Protein AF-A0AAU9N129-F1 (afdb_monomer_lite)

Radius of gyration: 39.65 Å; chains: 1; bounding box: 70×27×116 Å

Organism: NCBI:txid75947

Sequence (166 aa):
MGGSDQSRHQVNSKWKDLQKKCNAFNGIYNRKMSSAASGRSEVDVLQSSLSEYRRTINQKEKTKSKKAASTSSTENEMFDLVKQIVGIKTTTETEAEQRQRYREQKLCILEANEERKAQLLDREYREPRYGVFFRRDAHLTGGILHTVLERKRQIATKHGWELEDP

Foldseek 3Di:
DDDPPPPPVNVVVVVVVVVVLVVQLVVLLVVLVVVDDPPDDSLVSLVVSLVVSVVVVVVVVVVDPDDDPPPVPVNVVVVVVSVVVSVVVVVVVVVVVVVVVVVVVVVVVVVVVVVVVVVVVVVVVPPPLVVLLPDDCVVDDDPVVVVSVVSNVVVCVVVVNPPPDD

pLDDT: mean 74.37, std 13.67, range [38.22, 92.81]

Secondary structure (DSSP, 8-state):
-------HHHHHHHHHHHHHHHHHHHHHHHHHHHHSPTT--HHHHHHHHHHHHHHHHHHHHHTS----TTSHHHHHHHHHHHHHHHHHHHHHHHHHHHHHHHHHHHHHHHHHHHHHHHHHHHHHHTSHHHHHHTS--TT--THHHHHHHHHHHHHHHHTT------

Structure (mmCIF, N/CA/C/O backbone):
data_AF-A0AAU9N129-F1
#
_entry.id   AF-A0AAU9N129-F1
#
loop_
_atom_site.group_PDB
_atom_site.id
_atom_site.type_symbol
_atom_site.label_atom_id
_atom_site.label_alt_id
_atom_site.label_comp_id
_atom_site.label_asym_id
_atom_site.label_entity_id
_atom_site.label_seq_id
_atom_site.pdbx_PDB_ins_code
_atom_site.Cartn_x
_atom_site.Cartn_y
_atom_site.Cartn_z
_atom_site.occupancy
_atom_site.B_iso_or_equiv
_atom_site.auth_seq_id
_atom_site.auth_comp_id
_atom_site.auth_asym_id
_atom_site.auth_atom_id
_atom_site.pdbx_PDB_model_num
ATOM 1 N N . MET A 1 1 ? 4.762 5.879 54.962 1.00 38.22 1 MET A N 1
ATOM 2 C CA . MET A 1 1 ? 3.297 5.761 54.774 1.00 38.22 1 MET A CA 1
ATOM 3 C C . MET A 1 1 ? 3.022 5.859 53.280 1.00 38.22 1 MET A C 1
ATOM 5 O O . MET A 1 1 ? 3.503 6.810 52.694 1.00 38.22 1 MET A O 1
ATOM 9 N N . GLY A 1 2 ? 2.356 4.964 52.561 1.00 43.75 2 GLY A N 1
ATOM 10 C CA . GLY A 1 2 ? 1.811 3.637 52.814 1.00 43.75 2 GLY A CA 1
ATOM 11 C C . GLY A 1 2 ? 1.596 3.034 51.419 1.00 43.75 2 GLY A C 1
ATOM 12 O O . GLY A 1 2 ? 0.915 3.642 50.596 1.00 43.75 2 GLY A O 1
ATOM 13 N N . GLY A 1 3 ? 2.265 1.921 51.113 1.00 46.00 3 GLY A N 1
ATOM 14 C CA . GLY A 1 3 ? 2.132 1.248 49.821 1.00 46.00 3 GLY A CA 1
ATOM 15 C C . GLY A 1 3 ? 0.749 0.623 49.725 1.00 46.00 3 GLY A C 1
ATOM 16 O O . GLY A 1 3 ? 0.346 -0.131 50.607 1.00 46.00 3 GLY A O 1
ATOM 17 N N . SER A 1 4 ? -0.009 0.979 48.693 1.00 58.31 4 SER A N 1
ATOM 18 C CA . SER A 1 4 ? -1.314 0.387 48.439 1.00 58.31 4 SER A CA 1
ATOM 19 C C . SER A 1 4 ? -1.133 -1.058 47.971 1.00 58.31 4 SER A C 1
ATOM 21 O O . SER A 1 4 ? -1.032 -1.308 46.768 1.00 58.31 4 SER A O 1
ATOM 23 N N . ASP A 1 5 ? -1.109 -2.002 48.910 1.00 58.66 5 ASP A N 1
ATOM 24 C CA . ASP A 1 5 ? -1.294 -3.424 48.627 1.00 58.66 5 ASP A CA 1
ATOM 25 C C . ASP A 1 5 ? -2.720 -3.620 48.095 1.00 58.66 5 ASP A C 1
ATOM 27 O O . ASP A 1 5 ? -3.680 -3.839 48.839 1.00 58.66 5 ASP A O 1
ATOM 31 N N . GLN A 1 6 ? -2.890 -3.482 46.776 1.00 63.91 6 GLN A N 1
ATOM 32 C CA . GLN A 1 6 ? -4.120 -3.908 46.120 1.00 63.91 6 GLN A CA 1
ATOM 33 C C . GLN A 1 6 ? -4.263 -5.408 46.354 1.00 63.91 6 GLN A C 1
ATOM 35 O O . GLN A 1 6 ? -3.505 -6.216 45.819 1.00 63.91 6 GLN A O 1
ATOM 40 N N . SER A 1 7 ? -5.261 -5.783 47.153 1.00 76.31 7 SER A N 1
ATOM 41 C CA . SER A 1 7 ? -5.598 -7.184 47.382 1.00 76.31 7 SER A CA 1
ATOM 42 C C . SER A 1 7 ? -5.759 -7.902 46.038 1.00 76.31 7 SER A C 1
ATOM 44 O O . SER A 1 7 ? -6.401 -7.384 45.121 1.00 76.31 7 SER A O 1
ATOM 46 N N . ARG A 1 8 ? -5.229 -9.124 45.921 1.00 73.44 8 ARG A N 1
ATOM 47 C CA . ARG A 1 8 ? -5.335 -9.993 44.731 1.00 73.44 8 ARG A CA 1
ATOM 48 C C . ARG A 1 8 ? -6.767 -10.073 44.172 1.00 73.44 8 ARG A C 1
ATOM 50 O O . ARG A 1 8 ? -6.966 -10.198 42.964 1.00 73.44 8 ARG A O 1
ATOM 57 N N . HIS A 1 9 ? -7.773 -9.939 45.037 1.00 71.12 9 HIS A N 1
ATOM 58 C CA . HIS A 1 9 ? -9.185 -9.879 44.660 1.00 71.12 9 HIS A CA 1
ATOM 59 C C . HIS A 1 9 ? -9.568 -8.615 43.871 1.00 71.12 9 HIS A C 1
ATOM 61 O O . HIS A 1 9 ? -10.371 -8.704 42.943 1.00 71.12 9 HIS A O 1
ATOM 67 N N . GLN A 1 10 ? -8.985 -7.455 44.184 1.00 74.62 10 GLN A N 1
ATOM 68 C CA . GLN A 1 10 ? -9.221 -6.202 43.458 1.00 74.62 10 GLN A CA 1
ATOM 69 C C . GLN A 1 10 ? -8.635 -6.255 42.047 1.00 74.62 10 GLN A C 1
ATOM 71 O O . GLN A 1 10 ? -9.318 -5.885 41.093 1.00 74.62 10 GLN A O 1
ATOM 76 N N . VAL A 1 11 ? -7.412 -6.773 41.902 1.00 75.56 11 VAL A N 1
ATOM 77 C CA . VAL A 1 11 ? -6.762 -6.941 40.591 1.00 75.56 11 VAL A CA 1
ATOM 78 C C . VAL A 1 11 ? -7.561 -7.910 39.715 1.00 75.56 11 VAL A C 1
ATOM 80 O O . VAL A 1 11 ? -7.873 -7.598 38.569 1.00 75.56 11 VAL A O 1
ATOM 83 N N . ASN A 1 12 ? -7.988 -9.046 40.273 1.00 78.00 12 ASN A N 1
ATOM 84 C CA . ASN A 1 12 ? -8.796 -10.029 39.545 1.00 78.00 12 ASN A CA 1
ATOM 85 C C . ASN A 1 12 ? -10.177 -9.473 39.145 1.00 78.00 12 ASN A C 1
ATOM 87 O O . ASN A 1 12 ? -10.666 -9.728 38.047 1.00 78.00 12 ASN A O 1
ATOM 91 N N . SER A 1 13 ? -10.806 -8.673 40.012 1.00 74.00 13 SER A N 1
ATOM 92 C CA . SER A 1 13 ? -12.076 -8.008 39.693 1.00 74.00 13 SER A CA 1
ATOM 93 C C . SER A 1 13 ? -11.926 -7.017 38.534 1.00 74.00 13 SER A C 1
ATOM 95 O O . SER A 1 13 ? -12.712 -7.059 37.588 1.00 74.00 13 SER A O 1
ATOM 97 N N . LYS A 1 14 ? -10.869 -6.191 38.551 1.00 78.25 14 LYS A N 1
ATOM 98 C CA . LYS A 1 14 ? -10.543 -5.265 37.454 1.00 78.25 14 LYS A CA 1
ATOM 99 C C . LYS A 1 14 ? -10.265 -5.999 36.145 1.00 78.25 14 LYS A C 1
ATOM 101 O O . LYS A 1 14 ? -10.782 -5.598 35.109 1.00 78.25 14 LYS A O 1
ATOM 106 N N . TRP A 1 15 ? -9.509 -7.096 36.192 1.00 80.50 15 TRP A N 1
ATOM 107 C CA . TRP A 1 15 ? -9.240 -7.920 35.013 1.00 80.50 15 TRP A CA 1
ATOM 108 C C . TRP A 1 15 ? -10.527 -8.482 34.400 1.00 80.50 15 TRP A C 1
ATOM 110 O O . TRP A 1 15 ? -10.755 -8.365 33.198 1.00 80.50 15 TRP A O 1
ATOM 120 N N . LYS A 1 16 ? -11.418 -9.034 35.232 1.00 82.69 16 LYS A N 1
ATOM 121 C CA . LYS A 1 16 ? -12.720 -9.540 34.776 1.00 82.69 16 LYS A CA 1
ATOM 122 C C . LYS A 1 16 ? -13.597 -8.441 34.181 1.00 82.69 16 LYS A C 1
ATOM 124 O O . LYS A 1 16 ? -14.332 -8.711 33.232 1.00 82.69 16 LYS A O 1
ATOM 129 N N . ASP A 1 17 ? -13.551 -7.233 34.735 1.00 79.44 17 ASP A N 1
ATOM 130 C CA . ASP A 1 17 ? -14.281 -6.085 34.196 1.00 79.44 17 ASP A CA 1
ATOM 131 C C . ASP A 1 17 ? -13.725 -5.655 32.830 1.00 79.44 17 ASP A C 1
ATOM 133 O O . ASP A 1 17 ? -14.480 -5.543 31.864 1.00 79.44 17 ASP A O 1
ATOM 137 N N . LEU A 1 18 ? -12.400 -5.544 32.708 1.00 80.94 18 LEU A N 1
ATOM 138 C CA . LEU A 1 18 ? -11.720 -5.246 31.446 1.00 80.94 18 LEU A CA 1
ATOM 139 C C . LEU A 1 18 ? -12.049 -6.288 30.370 1.00 80.94 18 LEU A C 1
ATOM 141 O O . LEU A 1 18 ? -12.419 -5.944 29.251 1.00 80.94 18 LEU A O 1
ATOM 145 N N . GLN A 1 19 ? -11.997 -7.572 30.720 1.00 83.00 19 GLN A N 1
ATOM 146 C CA . GLN A 1 19 ? -12.300 -8.656 29.792 1.00 83.00 19 GLN A CA 1
ATOM 147 C C . GLN A 1 19 ? -13.758 -8.602 29.306 1.00 83.00 19 GLN A C 1
ATOM 149 O O . GLN A 1 19 ? -14.028 -8.827 28.125 1.00 83.00 19 GLN A O 1
ATOM 154 N N . LYS A 1 20 ? -14.708 -8.233 30.176 1.00 84.31 20 LYS A N 1
ATOM 155 C CA . LYS A 1 20 ? -16.104 -7.986 29.772 1.00 84.31 20 LYS A CA 1
ATOM 156 C C . LYS A 1 20 ? -16.222 -6.803 28.812 1.00 84.31 20 LYS A C 1
ATOM 158 O O . LYS A 1 20 ? -16.962 -6.904 27.834 1.00 84.31 20 LYS A O 1
ATOM 163 N N . LYS A 1 21 ? -15.499 -5.712 29.077 1.00 82.69 21 LYS A N 1
ATOM 164 C CA . LYS A 1 21 ? -15.439 -4.518 28.221 1.00 82.69 21 LYS A CA 1
ATOM 165 C C . LYS A 1 21 ? -14.894 -4.854 26.824 1.00 82.69 21 LYS A C 1
ATOM 167 O O . LYS A 1 21 ? -15.556 -4.564 25.827 1.00 82.69 21 LYS A O 1
ATOM 172 N N . CYS A 1 22 ? -13.777 -5.580 26.747 1.00 83.50 22 CYS A N 1
ATOM 173 C CA . CYS A 1 22 ? -13.209 -6.066 25.484 1.00 83.50 22 CYS A CA 1
ATOM 174 C C . CYS A 1 22 ? -14.176 -6.983 24.723 1.00 83.50 22 CYS A C 1
ATOM 176 O O . CYS A 1 22 ? -14.393 -6.789 23.530 1.00 83.50 22 CYS A O 1
ATOM 178 N N . ASN A 1 23 ? -14.809 -7.943 25.404 1.00 87.81 23 ASN A N 1
ATOM 179 C CA . ASN A 1 23 ? -15.765 -8.854 24.767 1.00 87.81 23 ASN A CA 1
ATOM 180 C C . ASN A 1 23 ? -16.990 -8.114 24.208 1.00 87.81 23 ASN A C 1
ATOM 182 O O . ASN A 1 23 ? -17.471 -8.447 23.125 1.00 87.81 23 ASN A O 1
ATOM 186 N N . ALA A 1 24 ? -17.482 -7.095 24.918 1.00 86.44 24 ALA A N 1
ATOM 187 C CA . ALA A 1 24 ? -18.591 -6.269 24.454 1.00 86.44 24 ALA A CA 1
ATOM 188 C C . ALA A 1 24 ? -18.218 -5.463 23.200 1.00 86.44 24 ALA A C 1
ATOM 190 O O . ALA A 1 24 ? -18.983 -5.457 22.236 1.00 86.44 24 ALA A O 1
ATOM 191 N N . PHE A 1 25 ? -17.036 -4.840 23.180 1.00 88.62 25 PHE A N 1
ATOM 192 C CA . PHE A 1 25 ? -16.537 -4.148 21.992 1.00 88.62 25 PHE A CA 1
ATOM 193 C C . PHE A 1 25 ? -16.341 -5.106 20.811 1.00 88.62 25 PHE A C 1
ATOM 195 O O . PHE A 1 25 ? -16.840 -4.834 19.721 1.00 88.62 25 PHE A O 1
ATOM 202 N N . ASN A 1 26 ? -15.697 -6.257 21.030 1.00 89.25 26 ASN A N 1
ATOM 203 C CA . ASN A 1 26 ? -15.468 -7.262 19.987 1.00 89.25 26 ASN A CA 1
ATOM 204 C C . ASN A 1 26 ? -16.783 -7.770 19.384 1.00 89.25 26 ASN A C 1
ATOM 206 O O . ASN A 1 26 ? -16.874 -7.963 18.175 1.00 89.25 26 ASN A O 1
ATOM 210 N N . GLY A 1 27 ? -17.827 -7.937 20.201 1.00 89.50 27 GLY A N 1
ATOM 211 C CA . GLY A 1 27 ? -19.157 -8.304 19.714 1.00 89.50 27 GLY A CA 1
ATOM 212 C C . GLY A 1 27 ? -19.775 -7.255 18.780 1.00 89.50 27 GLY A C 1
ATOM 213 O O . GLY A 1 27 ? -20.404 -7.616 17.785 1.00 89.50 27 GLY A O 1
ATOM 214 N N . ILE A 1 28 ? -19.582 -5.964 19.071 1.00 90.00 28 ILE A N 1
ATOM 215 C CA . ILE A 1 28 ? -20.037 -4.858 18.210 1.00 90.00 2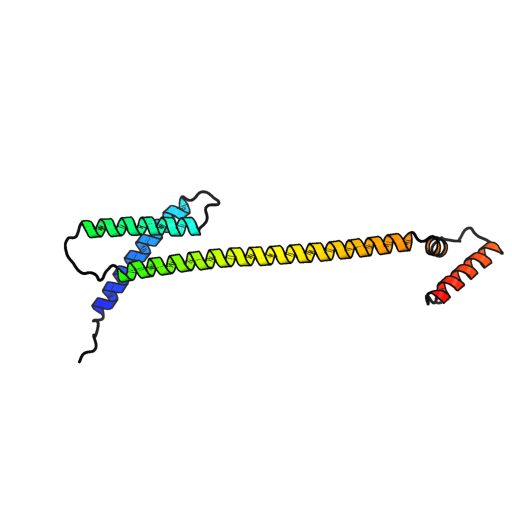8 ILE A CA 1
ATOM 216 C C . ILE A 1 28 ? -19.207 -4.818 16.925 1.00 90.00 28 ILE A C 1
ATOM 218 O O . ILE A 1 28 ? -19.772 -4.754 15.833 1.00 90.00 28 ILE A O 1
ATOM 222 N N . TYR A 1 29 ? -17.882 -4.904 17.058 1.00 89.06 29 TYR A N 1
ATOM 223 C CA . TYR A 1 29 ? -16.950 -4.888 15.936 1.00 89.06 29 TYR A CA 1
ATOM 224 C C . TYR A 1 29 ? -17.238 -6.008 14.939 1.00 89.06 29 TYR A C 1
ATO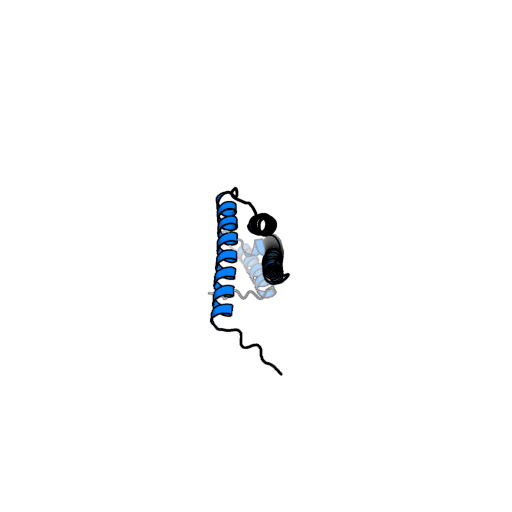M 226 O O . TYR A 1 29 ? -17.489 -5.737 13.767 1.00 89.06 29 TYR A O 1
ATOM 234 N N . ASN A 1 30 ? -17.314 -7.253 15.413 1.00 89.44 30 ASN A N 1
ATOM 235 C CA . ASN A 1 30 ? -17.573 -8.407 14.556 1.00 89.44 30 ASN A CA 1
ATOM 236 C C . ASN A 1 30 ? -18.932 -8.299 13.859 1.00 89.44 30 ASN A C 1
ATOM 238 O O . ASN A 1 30 ? -19.027 -8.565 12.667 1.00 89.44 30 ASN A O 1
ATOM 242 N N . ARG A 1 31 ? -19.976 -7.832 14.559 1.00 88.88 31 ARG A N 1
ATOM 243 C CA . ARG A 1 31 ? -21.296 -7.612 13.950 1.00 88.88 31 ARG A CA 1
ATOM 244 C C . ARG A 1 31 ? -21.227 -6.608 12.801 1.00 88.88 31 ARG A C 1
ATOM 246 O O . ARG A 1 31 ? -21.801 -6.858 11.741 1.00 88.88 31 ARG A O 1
ATOM 253 N N . LYS A 1 32 ? -20.535 -5.482 13.006 1.00 87.12 32 LYS A N 1
ATOM 254 C CA . LYS A 1 32 ? -20.369 -4.455 11.971 1.00 87.12 32 LYS A CA 1
ATOM 255 C C . LYS A 1 32 ? -19.512 -4.932 10.819 1.00 87.12 32 LYS A C 1
ATOM 257 O O . LYS A 1 32 ? -19.858 -4.631 9.685 1.00 87.12 32 LYS A O 1
ATOM 262 N N . MET A 1 33 ? -18.458 -5.688 11.099 1.00 85.69 33 MET A N 1
ATOM 263 C CA . MET A 1 33 ? -17.606 -6.270 10.071 1.00 85.69 33 MET A CA 1
ATOM 264 C C . MET A 1 33 ? -18.386 -7.272 9.211 1.00 85.69 33 MET A C 1
ATOM 266 O O . MET A 1 33 ? -18.333 -7.198 7.991 1.00 85.69 33 MET A O 1
ATOM 270 N N . SER A 1 34 ? -19.198 -8.141 9.822 1.00 85.06 34 SER A N 1
ATOM 271 C CA . SER A 1 34 ? -20.049 -9.094 9.093 1.00 85.06 34 SER A CA 1
ATOM 272 C C . SER A 1 34 ? -21.186 -8.434 8.307 1.00 85.06 34 SER A C 1
ATOM 274 O O . SER A 1 34 ? -21.674 -9.012 7.345 1.00 85.06 34 SER A O 1
ATOM 276 N N . SER A 1 35 ? -21.627 -7.244 8.724 1.00 80.81 35 SER A N 1
ATOM 277 C CA . SER A 1 35 ? -22.683 -6.471 8.052 1.00 80.81 35 SER A CA 1
ATOM 278 C C . SER A 1 35 ? -22.129 -5.413 7.090 1.00 80.81 35 SER A C 1
ATOM 280 O O . SER A 1 35 ? -22.898 -4.708 6.436 1.00 80.81 35 SER A O 1
ATOM 282 N N . ALA A 1 36 ? -20.808 -5.240 7.033 1.00 77.25 36 ALA A N 1
ATOM 283 C CA . ALA A 1 36 ? -20.173 -4.307 6.123 1.00 77.25 36 ALA A CA 1
ATOM 284 C C . ALA A 1 36 ? -20.265 -4.862 4.699 1.00 77.25 36 ALA A C 1
ATOM 286 O O . ALA A 1 36 ? -19.903 -6.007 4.437 1.00 77.25 36 ALA A O 1
ATOM 287 N N . ALA A 1 37 ? -20.751 -4.036 3.773 1.00 70.94 37 ALA A N 1
ATOM 288 C CA . ALA A 1 37 ? -20.655 -4.343 2.355 1.00 70.94 37 ALA A CA 1
ATOM 289 C C . ALA A 1 37 ? -19.179 -4.498 1.957 1.00 70.94 37 ALA A C 1
ATOM 291 O O . ALA A 1 37 ? -18.307 -3.812 2.503 1.00 70.94 37 ALA A O 1
ATOM 292 N N . SER A 1 38 ? -18.917 -5.384 0.995 1.00 61.41 38 SER A N 1
ATOM 293 C CA . SER A 1 38 ? -17.585 -5.557 0.414 1.00 61.41 38 SER A CA 1
ATOM 294 C C . SER A 1 38 ? -17.012 -4.197 -0.005 1.00 61.41 38 SER A C 1
ATOM 296 O O . SER A 1 38 ? -17.671 -3.447 -0.722 1.00 61.41 38 SER A O 1
ATOM 298 N N . GLY A 1 39 ? -15.814 -3.864 0.483 1.00 66.56 39 GLY A N 1
ATOM 299 C CA . GLY A 1 39 ? -15.120 -2.609 0.168 1.00 66.56 39 GLY A CA 1
ATOM 300 C C . GLY A 1 39 ? -15.239 -1.492 1.209 1.00 66.56 39 GLY A C 1
ATOM 301 O O . GLY A 1 39 ? -14.655 -0.429 1.015 1.00 66.56 39 GLY A O 1
ATOM 302 N N . ARG A 1 40 ? -15.949 -1.693 2.328 1.00 73.94 40 ARG A N 1
ATOM 303 C CA . ARG A 1 40 ? -15.937 -0.708 3.421 1.00 73.94 40 ARG A CA 1
ATOM 304 C C . ARG A 1 40 ? -14.593 -0.742 4.156 1.00 73.94 40 ARG A C 1
ATOM 306 O O . ARG A 1 40 ? -14.129 -1.820 4.522 1.00 73.94 40 ARG A O 1
ATOM 313 N N . SER A 1 41 ? -13.996 0.428 4.395 1.00 79.62 41 SER A N 1
ATOM 314 C CA . SER A 1 41 ? -12.712 0.523 5.095 1.00 79.62 41 SER A CA 1
ATOM 315 C C . SER A 1 41 ? -12.819 -0.044 6.512 1.00 79.62 41 SER A C 1
ATOM 317 O O . SER A 1 41 ? -13.717 0.315 7.280 1.00 79.62 41 SER A O 1
ATOM 319 N N . GLU A 1 42 ? -11.887 -0.923 6.880 1.00 82.38 42 GLU A N 1
ATOM 320 C CA . GLU A 1 42 ? -11.800 -1.498 8.227 1.00 82.38 42 GLU A CA 1
ATOM 321 C C . GLU A 1 42 ? -11.660 -0.395 9.294 1.00 82.38 42 GLU A C 1
ATOM 323 O O . GLU A 1 42 ? -12.190 -0.512 10.401 1.00 82.38 42 GLU A O 1
ATOM 328 N N . VAL A 1 43 ? -11.010 0.718 8.935 1.00 81.44 43 VAL A N 1
ATOM 329 C CA . VAL A 1 43 ? -10.870 1.920 9.769 1.00 81.44 43 VAL A CA 1
ATOM 330 C C . VAL A 1 43 ? -12.236 2.518 10.121 1.00 81.44 43 VAL A C 1
ATOM 332 O O . VAL A 1 43 ? -12.497 2.818 11.290 1.00 81.44 43 VAL A O 1
ATOM 335 N N . ASP A 1 44 ? -13.139 2.621 9.146 1.00 84.25 44 ASP A N 1
ATOM 336 C CA . ASP A 1 44 ? -14.491 3.147 9.361 1.00 84.25 44 ASP A CA 1
ATOM 337 C C . ASP A 1 44 ? -15.314 2.213 10.254 1.00 84.25 44 ASP A C 1
ATOM 339 O O . ASP A 1 44 ? -16.076 2.655 11.122 1.00 84.25 44 ASP A O 1
ATOM 343 N N . VAL A 1 45 ? -15.146 0.900 10.068 1.00 86.56 45 VAL A N 1
ATOM 344 C CA . VAL A 1 45 ? -15.803 -0.124 10.889 1.00 86.56 45 VAL A CA 1
ATOM 345 C C . VAL A 1 45 ? -15.326 -0.030 12.340 1.00 86.56 45 VAL A C 1
ATOM 347 O O . VAL A 1 45 ? -16.160 -0.033 13.253 1.00 86.56 45 VAL A O 1
ATOM 350 N N . LEU A 1 46 ? -14.020 0.130 12.570 1.00 86.00 46 LEU A N 1
ATOM 351 C CA . LEU A 1 46 ? -13.421 0.339 13.894 1.00 86.00 46 LEU A CA 1
ATOM 352 C C . LEU A 1 46 ? -13.976 1.596 14.583 1.00 86.00 46 LEU A C 1
ATOM 354 O O . LEU A 1 46 ? -14.483 1.505 15.705 1.00 86.00 46 LEU A O 1
ATOM 358 N N . GLN A 1 47 ? -13.967 2.750 13.910 1.00 85.50 47 GLN A N 1
ATOM 359 C CA . GLN A 1 47 ? -14.486 4.006 14.474 1.00 85.50 47 GLN A CA 1
ATOM 360 C C . GLN A 1 47 ? -15.990 3.941 14.781 1.00 85.50 47 GLN A C 1
ATOM 362 O O . GLN A 1 47 ? -16.456 4.398 15.835 1.00 85.50 47 GLN A O 1
ATOM 367 N N . SER A 1 48 ? -16.764 3.334 13.879 1.00 86.56 48 SER A N 1
ATOM 368 C CA . SER A 1 48 ? -18.204 3.153 14.053 1.00 86.56 48 SER A CA 1
ATOM 369 C C . SER A 1 48 ? -18.516 2.216 15.223 1.00 86.56 48 SER A C 1
ATOM 371 O O . SER A 1 48 ? -19.454 2.463 15.988 1.00 86.56 48 SER A O 1
ATOM 373 N N . SER A 1 49 ? -17.738 1.146 15.392 1.00 88.25 49 SER A N 1
ATOM 374 C CA . SER A 1 49 ? -17.881 0.195 16.504 1.00 88.25 49 SER A CA 1
ATOM 375 C C . SER A 1 49 ? -17.594 0.860 17.844 1.00 88.25 49 SER A C 1
ATOM 377 O O . SER A 1 49 ? -18.336 0.673 18.807 1.00 88.25 49 SER A O 1
ATOM 379 N N . LEU A 1 50 ? -16.575 1.717 17.890 1.00 85.81 50 LEU A N 1
ATOM 380 C CA . LEU A 1 50 ? -16.189 2.435 19.099 1.00 85.81 50 LEU A CA 1
ATOM 381 C C . LEU A 1 50 ? -17.223 3.486 19.515 1.00 85.81 50 LEU A C 1
ATOM 383 O O . LEU A 1 50 ? -17.578 3.592 20.691 1.00 85.81 50 LEU A O 1
ATOM 387 N N . SER A 1 51 ? -17.780 4.204 18.539 1.00 86.38 51 SER A N 1
ATOM 388 C CA . SER A 1 51 ? -18.872 5.157 18.765 1.00 86.38 51 SER A CA 1
ATOM 389 C C . SER A 1 51 ? -20.115 4.482 19.355 1.00 86.38 51 SER A C 1
ATOM 391 O O . SER A 1 51 ? -20.776 5.036 20.235 1.00 86.38 51 SER A O 1
ATOM 393 N N . GLU A 1 52 ? -20.428 3.272 18.891 1.00 87.06 52 GLU A N 1
ATOM 394 C CA . GLU A 1 52 ? -21.550 2.479 19.396 1.00 87.06 52 GLU A CA 1
ATOM 395 C C . GLU A 1 52 ? -21.269 1.911 20.788 1.00 87.06 52 GLU A C 1
ATOM 397 O O . GLU A 1 52 ? -22.099 2.058 21.685 1.00 87.06 52 GLU A O 1
ATOM 402 N N . TYR A 1 53 ? -20.070 1.371 21.011 1.00 86.94 53 TYR A N 1
ATOM 403 C CA . TYR A 1 53 ? -19.630 0.899 22.321 1.00 86.94 53 TYR A CA 1
ATOM 404 C C . TYR A 1 53 ? -19.782 1.990 23.392 1.00 86.94 53 TYR A C 1
ATOM 406 O O . TYR A 1 53 ? -20.437 1.765 24.413 1.00 86.94 53 TYR A O 1
ATOM 414 N N . ARG A 1 54 ? -19.332 3.218 23.106 1.00 82.31 54 ARG A N 1
ATOM 415 C CA . ARG A 1 54 ? -19.495 4.377 23.999 1.00 82.31 54 ARG A CA 1
ATOM 416 C C . ARG A 1 54 ? -20.960 4.671 24.335 1.00 82.31 54 ARG A C 1
ATOM 418 O O . ARG A 1 54 ? -21.286 4.950 25.486 1.00 82.31 54 ARG A O 1
ATOM 425 N N . ARG A 1 55 ? -21.866 4.583 23.353 1.00 82.69 55 ARG A N 1
ATOM 426 C CA . ARG A 1 55 ? -23.310 4.769 23.591 1.00 82.69 55 ARG A CA 1
ATOM 427 C C . ARG A 1 55 ? -23.862 3.696 24.531 1.00 82.69 55 ARG A C 1
ATOM 429 O O . ARG A 1 55 ? -24.621 4.034 25.435 1.00 82.69 55 ARG A O 1
ATOM 436 N N . THR A 1 56 ? -23.451 2.438 24.363 1.00 79.50 56 THR A N 1
ATOM 437 C CA . THR A 1 56 ? -23.943 1.323 25.194 1.00 79.50 56 THR A CA 1
ATOM 438 C C . THR A 1 56 ? -23.461 1.380 26.646 1.00 79.50 56 THR A C 1
ATOM 440 O O . THR A 1 56 ? -24.218 1.020 27.548 1.00 79.50 56 THR A O 1
ATOM 443 N N . ILE A 1 57 ? -22.238 1.859 26.900 1.00 74.56 57 ILE A N 1
ATOM 444 C CA . ILE A 1 57 ? -21.720 2.016 28.269 1.00 74.56 57 ILE A CA 1
ATOM 445 C C . ILE A 1 57 ? -22.370 3.220 28.953 1.00 74.56 57 ILE A C 1
ATOM 447 O O . ILE A 1 57 ? -22.923 3.075 30.043 1.00 74.56 57 ILE A O 1
ATOM 451 N N . ASN A 1 58 ? -22.420 4.371 28.273 1.00 67.25 58 ASN A N 1
ATOM 452 C CA . ASN A 1 58 ? -23.031 5.593 28.807 1.00 67.25 58 ASN A CA 1
ATOM 453 C C . ASN A 1 58 ? -24.524 5.415 29.143 1.00 67.25 58 ASN A C 1
ATOM 455 O O . ASN A 1 58 ? -25.054 6.093 30.022 1.00 67.25 58 ASN A O 1
ATOM 459 N N . GLN A 1 59 ? -25.231 4.516 28.447 1.00 61.00 59 GLN A N 1
ATOM 460 C CA . GLN A 1 59 ? -26.615 4.159 28.772 1.00 61.00 59 GLN A CA 1
ATOM 461 C C . GLN A 1 59 ? -26.723 3.295 30.038 1.00 61.00 59 GLN A C 1
ATOM 463 O O . GLN A 1 59 ? -27.635 3.509 30.835 1.00 61.00 59 GLN A O 1
ATOM 468 N N . LYS A 1 60 ? -25.788 2.363 30.266 1.00 58.22 60 LYS A N 1
ATOM 469 C CA . LYS A 1 60 ? -25.768 1.508 31.468 1.00 58.22 60 LYS A CA 1
ATOM 470 C C . LYS A 1 60 ? -25.421 2.285 32.740 1.00 58.22 60 LYS A C 1
ATOM 472 O O . LYS A 1 60 ? -25.956 1.968 33.804 1.00 58.22 60 LYS A O 1
ATOM 477 N N . GLU A 1 61 ? -24.580 3.313 32.640 1.00 53.97 61 GLU A N 1
ATOM 478 C CA . GLU A 1 61 ? -24.232 4.176 33.779 1.00 53.97 61 GLU A CA 1
ATOM 479 C C . GLU A 1 61 ? -25.411 5.050 34.240 1.00 53.97 61 GLU A C 1
ATOM 481 O O . GLU A 1 61 ? -25.599 5.245 35.439 1.00 53.97 61 GLU A O 1
ATOM 486 N N . LYS A 1 62 ? -26.292 5.490 33.327 1.00 52.06 62 LYS A N 1
ATOM 487 C CA . LYS A 1 62 ? -27.475 6.303 33.681 1.00 52.06 62 LYS A CA 1
ATOM 488 C C . LYS A 1 62 ? -28.528 5.556 34.508 1.00 52.06 62 LYS A C 1
ATOM 490 O O . LYS A 1 62 ? -29.286 6.194 35.231 1.00 52.06 62 LYS A O 1
ATOM 495 N N . THR A 1 63 ? -28.561 4.223 34.453 1.00 51.72 63 THR A N 1
ATOM 496 C CA . THR A 1 63 ? -29.484 3.391 35.253 1.00 51.72 63 THR A CA 1
ATOM 497 C C . THR A 1 63 ? -28.951 2.990 36.635 1.00 51.72 63 THR A C 1
ATOM 499 O O . THR A 1 63 ? -29.691 2.401 37.419 1.00 51.72 63 THR A O 1
ATOM 502 N N . LYS A 1 64 ? -27.693 3.309 36.977 1.00 48.88 64 LYS A N 1
ATOM 503 C CA . LYS A 1 64 ? -27.117 3.073 38.313 1.00 48.88 64 LYS A CA 1
ATOM 504 C C . LYS A 1 64 ? -26.656 4.396 38.917 1.00 48.88 64 LYS A C 1
ATOM 506 O O . LYS A 1 64 ? -25.526 4.831 38.732 1.00 48.88 64 LYS A O 1
ATOM 511 N N . SER A 1 65 ? -27.551 5.045 39.649 1.00 45.59 65 SER A N 1
ATOM 512 C CA . SER A 1 65 ? -27.255 6.254 40.411 1.00 45.59 65 SER A CA 1
ATOM 513 C C . SER A 1 65 ? -26.099 6.045 41.413 1.00 45.59 65 SER A C 1
ATOM 515 O O . SER A 1 65 ? -26.066 5.074 42.164 1.00 45.59 65 SER A O 1
ATOM 517 N N . LYS A 1 66 ? -25.174 7.021 41.426 1.00 52.28 66 LYS A N 1
ATOM 518 C CA . LYS A 1 66 ? -24.121 7.308 42.427 1.00 52.28 66 LYS A CA 1
ATOM 519 C C . LYS A 1 66 ? -23.082 6.201 42.715 1.00 52.28 66 LYS A C 1
ATOM 521 O O . LYS A 1 66 ? -23.156 5.558 43.759 1.00 52.28 66 LYS A O 1
ATOM 526 N N . LYS A 1 67 ? -21.996 6.111 41.922 1.00 38.56 67 LYS A N 1
ATOM 527 C CA . LYS A 1 67 ? -20.642 5.838 42.472 1.00 38.56 67 LYS A CA 1
ATOM 528 C C . LYS A 1 67 ? -19.478 6.124 41.502 1.00 38.56 67 LYS A C 1
ATOM 530 O O . LYS A 1 67 ? -19.408 5.528 40.442 1.00 38.56 67 LYS A O 1
ATOM 535 N N . ALA A 1 68 ? -18.568 6.978 41.986 1.00 38.72 68 ALA A N 1
ATOM 536 C CA . ALA A 1 68 ? -17.132 7.156 41.711 1.00 38.72 68 ALA A CA 1
ATOM 537 C C . ALA A 1 68 ? -16.606 7.271 40.261 1.00 38.72 68 ALA A C 1
ATOM 539 O O . ALA A 1 68 ? -16.690 6.353 39.457 1.00 38.72 68 ALA A O 1
ATOM 540 N N . ALA A 1 69 ? -15.884 8.373 40.032 1.00 45.88 69 ALA A N 1
ATOM 541 C CA . ALA A 1 69 ? -15.122 8.780 38.848 1.00 45.88 69 ALA A CA 1
ATOM 542 C C . ALA A 1 69 ? -13.940 7.858 38.438 1.00 45.88 69 ALA A C 1
ATOM 544 O O . ALA A 1 69 ? -12.950 8.334 37.894 1.00 45.88 69 ALA A O 1
ATOM 545 N N . SER A 1 70 ? -14.006 6.548 38.704 1.00 45.53 70 SER A N 1
ATOM 546 C CA . SER A 1 70 ? -12.927 5.591 38.401 1.00 45.53 70 SER A CA 1
ATOM 547 C C . SER A 1 70 ? -13.154 4.737 37.148 1.00 45.53 70 SER A C 1
ATOM 549 O O . SER A 1 70 ? -12.227 4.042 36.744 1.00 45.53 70 SER A O 1
ATOM 551 N N . THR A 1 71 ? -14.333 4.762 36.513 1.00 50.41 71 THR A N 1
ATOM 552 C CA . THR A 1 71 ? -14.604 3.982 35.285 1.00 50.41 71 THR A CA 1
ATOM 553 C C . THR A 1 71 ? -14.164 4.674 33.992 1.00 50.41 71 THR A C 1
ATOM 555 O O . THR A 1 71 ? -13.906 3.979 33.010 1.00 50.41 71 THR A O 1
ATOM 558 N N . SER A 1 72 ? -13.986 6.001 33.997 1.00 54.53 72 SER A N 1
ATOM 559 C CA . SER A 1 72 ? -13.669 6.787 32.792 1.00 54.53 72 SER A CA 1
ATOM 560 C C . SER A 1 72 ? -12.229 6.631 32.279 1.00 54.53 72 SER A C 1
ATOM 562 O O . SER A 1 72 ? -11.994 6.819 31.088 1.00 54.53 72 SER A O 1
ATOM 564 N N . SER A 1 73 ? -11.267 6.258 33.135 1.00 58.88 73 SER A N 1
ATOM 565 C CA . SER A 1 73 ? -9.843 6.157 32.752 1.00 58.88 73 SER A CA 1
ATOM 566 C C . SER A 1 73 ? -9.604 5.070 31.703 1.00 58.88 73 SER A C 1
ATOM 568 O O . SER A 1 73 ? -9.039 5.329 30.648 1.00 58.88 73 SER A O 1
ATOM 570 N N . THR A 1 74 ? -10.119 3.863 31.943 1.00 61.00 74 THR A N 1
ATOM 571 C CA . THR A 1 74 ? -9.938 2.710 31.043 1.00 61.00 74 THR A CA 1
ATOM 572 C C . THR A 1 74 ? -10.662 2.886 29.703 1.00 61.00 74 THR A C 1
ATOM 574 O O . THR A 1 74 ? -10.269 2.319 28.687 1.00 61.00 74 THR A O 1
ATOM 577 N N . GLU A 1 75 ? -11.739 3.668 29.678 1.00 64.25 75 GLU A N 1
ATOM 578 C CA . GLU A 1 75 ? -12.504 3.945 28.456 1.00 64.25 75 GLU A CA 1
ATOM 579 C C . GLU A 1 75 ? -11.801 4.963 27.561 1.00 64.25 75 GLU A C 1
ATOM 581 O O . GLU A 1 75 ? -11.778 4.787 26.340 1.00 64.25 75 GLU A O 1
ATOM 586 N N . ASN A 1 76 ? -11.168 5.972 28.164 1.00 71.06 76 ASN A N 1
ATOM 587 C CA . ASN A 1 76 ? -10.299 6.896 27.444 1.00 71.06 76 ASN A CA 1
ATOM 588 C C . ASN A 1 76 ? -9.071 6.173 26.868 1.00 71.06 76 ASN A C 1
ATOM 590 O O . ASN A 1 76 ? -8.748 6.376 25.703 1.00 71.06 76 ASN A O 1
ATOM 594 N N . GLU A 1 77 ? -8.458 5.254 27.619 1.00 77.94 77 GLU A N 1
ATOM 595 C CA . GLU A 1 77 ? -7.324 4.451 27.134 1.00 77.94 77 GLU A CA 1
ATOM 596 C C . GLU A 1 77 ? -7.689 3.602 25.903 1.00 77.94 77 GLU A C 1
ATOM 598 O O . GLU A 1 77 ? -6.939 3.549 24.929 1.00 77.94 77 GLU A O 1
ATOM 603 N N . MET A 1 78 ? -8.871 2.972 25.895 1.00 75.25 78 MET A N 1
ATOM 604 C CA . MET A 1 78 ? -9.329 2.190 24.740 1.00 75.25 78 MET A CA 1
ATOM 605 C C . MET A 1 78 ? -9.580 3.072 23.507 1.00 75.25 78 MET A C 1
ATOM 607 O O . MET A 1 78 ? -9.314 2.657 22.377 1.00 75.25 78 MET A O 1
ATOM 611 N N . PHE A 1 79 ? -10.072 4.294 23.717 1.00 74.44 79 PHE A N 1
ATOM 612 C CA . PHE A 1 79 ? -10.264 5.276 22.653 1.00 74.44 79 PHE A CA 1
ATOM 613 C C . PHE A 1 79 ? -8.928 5.715 22.047 1.00 74.44 79 PHE A C 1
ATOM 615 O O . PHE A 1 79 ? -8.780 5.718 20.823 1.00 74.44 79 PHE A O 1
ATOM 622 N N . ASP A 1 80 ? -7.951 6.034 22.894 1.00 82.00 80 ASP A N 1
ATOM 623 C CA . ASP A 1 80 ? -6.626 6.473 22.463 1.00 82.00 80 ASP A CA 1
ATOM 624 C C . ASP A 1 80 ? -5.890 5.373 21.692 1.00 82.00 80 ASP A C 1
ATOM 626 O O . ASP A 1 80 ? -5.297 5.646 20.645 1.00 82.00 80 ASP A O 1
ATOM 630 N N . LEU A 1 81 ? -6.013 4.117 22.132 1.00 83.44 81 LEU A N 1
ATOM 631 C CA . LEU A 1 81 ? -5.457 2.962 21.424 1.00 83.44 81 LEU A CA 1
ATOM 632 C C . LEU A 1 81 ? -6.075 2.785 20.037 1.00 83.44 81 LEU A C 1
ATOM 634 O O . LEU A 1 81 ? -5.351 2.625 19.056 1.00 83.44 81 LEU A O 1
ATOM 638 N N . VAL A 1 82 ? -7.403 2.849 19.911 1.00 82.19 82 VAL A N 1
ATOM 639 C CA . VAL A 1 82 ? -8.043 2.701 18.594 1.00 82.19 82 VAL A CA 1
ATOM 640 C C . VAL A 1 82 ? -7.736 3.890 17.690 1.00 82.19 82 VAL A C 1
ATOM 642 O O . VAL A 1 82 ? -7.507 3.700 16.497 1.00 82.19 82 VAL A O 1
ATOM 645 N N . LYS A 1 83 ? -7.645 5.103 18.239 1.00 84.50 83 LYS A N 1
ATOM 646 C CA . LYS A 1 83 ? -7.213 6.283 17.486 1.00 84.50 83 LYS A CA 1
ATOM 647 C C . LYS A 1 83 ? -5.778 6.127 16.966 1.00 84.50 83 LYS A C 1
ATOM 649 O O . LYS A 1 83 ? -5.532 6.450 15.805 1.00 84.50 83 LYS A O 1
ATOM 654 N N . GLN A 1 84 ? -4.860 5.591 17.774 1.00 86.38 84 GLN A N 1
ATOM 655 C CA . GLN A 1 84 ? -3.501 5.260 17.328 1.00 86.38 84 GLN A CA 1
ATOM 656 C C . GLN A 1 84 ? -3.495 4.187 16.238 1.00 86.38 84 GLN A C 1
ATOM 658 O O . GLN A 1 84 ? -2.829 4.373 15.226 1.00 86.38 84 GLN A O 1
ATOM 663 N N . ILE A 1 85 ? -4.255 3.099 16.404 1.00 85.25 85 ILE A N 1
ATOM 664 C CA . ILE A 1 85 ? -4.339 2.015 15.411 1.00 85.25 85 ILE A CA 1
ATOM 665 C C . ILE A 1 85 ? -4.822 2.553 14.061 1.00 85.25 85 ILE A C 1
ATOM 667 O O . ILE A 1 85 ? -4.243 2.231 13.025 1.00 85.25 85 ILE A O 1
ATOM 671 N N . VAL A 1 86 ? -5.856 3.399 14.074 1.00 84.38 86 VAL A N 1
ATOM 672 C CA . VAL A 1 86 ? -6.358 4.062 12.866 1.00 84.38 86 VAL A CA 1
ATOM 673 C C . VAL A 1 86 ? -5.279 4.947 12.245 1.00 84.38 86 VAL A C 1
ATOM 675 O O . VAL A 1 86 ? -5.029 4.836 11.048 1.00 84.38 86 VAL A O 1
ATOM 678 N N . GLY A 1 87 ? -4.605 5.771 13.053 1.00 81.50 87 GLY A N 1
ATOM 679 C CA . GLY A 1 87 ? -3.504 6.613 12.586 1.00 81.50 87 GLY A CA 1
ATOM 680 C C . GLY A 1 87 ? -2.407 5.801 11.894 1.00 81.50 87 GLY A C 1
ATOM 681 O O . GLY A 1 87 ? -2.073 6.088 10.748 1.00 81.50 87 GLY A O 1
ATOM 682 N N . ILE A 1 88 ? -1.930 4.730 12.535 1.00 83.69 88 ILE A N 1
ATOM 683 C CA . ILE A 1 88 ? -0.887 3.849 11.992 1.00 83.69 88 ILE A CA 1
ATOM 684 C C . ILE A 1 88 ? -1.318 3.246 10.652 1.00 83.69 88 ILE A C 1
ATOM 686 O O . ILE A 1 88 ? -0.556 3.323 9.687 1.00 83.69 88 ILE A O 1
ATOM 690 N N . LYS A 1 89 ? -2.540 2.700 10.557 1.00 81.88 89 LYS A N 1
ATOM 691 C CA . LYS A 1 89 ? -3.042 2.106 9.306 1.00 81.88 89 LYS A CA 1
ATOM 692 C C . LYS A 1 89 ? -3.056 3.119 8.163 1.00 81.88 89 LYS A C 1
ATOM 694 O O . LYS A 1 89 ? -2.490 2.845 7.106 1.00 81.88 89 LYS A O 1
ATOM 699 N N . THR A 1 90 ? -3.593 4.315 8.406 1.00 78.81 90 THR A N 1
ATOM 700 C CA . THR A 1 90 ? -3.629 5.369 7.379 1.00 78.81 90 THR A CA 1
ATOM 701 C C . THR A 1 90 ? -2.229 5.792 6.931 1.00 78.81 90 THR A C 1
ATOM 703 O O . THR A 1 90 ? -1.985 5.923 5.735 1.00 78.81 90 THR A O 1
ATOM 706 N N . THR A 1 91 ? -1.265 5.920 7.851 1.00 76.69 91 THR A N 1
ATOM 707 C CA . THR A 1 91 ? 0.119 6.247 7.473 1.00 76.69 91 THR A CA 1
ATOM 708 C C . THR A 1 91 ? 0.769 5.128 6.661 1.00 76.69 91 THR A C 1
ATOM 710 O O . THR A 1 91 ? 1.388 5.401 5.634 1.00 76.69 91 THR A O 1
ATOM 713 N N . THR A 1 92 ? 0.566 3.862 7.038 1.00 73.44 92 THR A N 1
ATOM 714 C CA . THR A 1 92 ? 1.139 2.727 6.299 1.00 73.44 92 THR A CA 1
ATOM 715 C C . THR A 1 92 ? 0.557 2.581 4.896 1.00 73.44 92 THR A C 1
ATOM 717 O O . THR A 1 92 ? 1.293 2.245 3.970 1.00 73.44 92 THR A O 1
ATOM 720 N N . GLU A 1 93 ? -0.733 2.878 4.717 1.00 74.75 93 GLU A N 1
ATOM 721 C CA . GLU A 1 93 ? -1.376 2.912 3.400 1.00 74.75 93 GLU A CA 1
ATOM 722 C C . GLU A 1 93 ? -0.750 4.010 2.528 1.00 74.75 93 GLU A C 1
ATOM 724 O O . GLU A 1 93 ? -0.310 3.733 1.411 1.00 74.75 93 GLU A O 1
ATOM 729 N N . THR A 1 94 ? -0.572 5.223 3.067 1.00 79.31 94 THR A N 1
ATOM 730 C CA . THR A 1 94 ? 0.063 6.324 2.319 1.00 79.31 94 THR A CA 1
ATOM 731 C C . THR A 1 94 ? 1.529 6.051 1.959 1.00 79.31 94 THR A C 1
ATOM 733 O O . THR A 1 94 ? 1.965 6.378 0.854 1.00 79.31 94 THR A O 1
ATOM 736 N N . GLU A 1 95 ? 2.301 5.410 2.841 1.00 81.50 95 GLU A N 1
ATOM 737 C CA . GLU A 1 95 ? 3.685 5.016 2.550 1.00 81.50 95 GLU A CA 1
ATOM 738 C C . GLU A 1 95 ? 3.761 3.925 1.472 1.00 81.50 95 GLU A C 1
ATOM 740 O O . GLU A 1 95 ? 4.647 3.958 0.611 1.00 81.50 95 GLU A O 1
ATOM 745 N N . ALA A 1 96 ? 2.837 2.959 1.491 1.00 77.44 96 ALA A N 1
ATOM 746 C CA . ALA A 1 96 ? 2.753 1.918 0.472 1.00 77.44 96 ALA A CA 1
ATOM 747 C C . ALA A 1 96 ? 2.429 2.510 -0.909 1.00 77.44 96 ALA A C 1
ATOM 749 O O . ALA A 1 96 ? 3.092 2.166 -1.892 1.00 77.44 96 ALA A O 1
ATOM 750 N N . GLU A 1 97 ? 1.490 3.457 -0.976 1.00 84.69 97 GLU A N 1
ATOM 751 C CA . GLU A 1 97 ? 1.175 4.189 -2.205 1.00 84.69 97 GLU A CA 1
ATOM 752 C C . GLU A 1 97 ? 2.379 4.981 -2.732 1.00 84.69 97 GLU A C 1
ATOM 754 O O . GLU A 1 97 ? 2.681 4.934 -3.926 1.00 84.69 97 GLU A O 1
ATOM 759 N N . GLN A 1 98 ? 3.117 5.676 -1.860 1.00 83.62 98 GLN A N 1
ATOM 760 C CA . GLN A 1 98 ? 4.323 6.412 -2.261 1.00 83.62 98 GLN A CA 1
ATOM 761 C C . GLN A 1 98 ? 5.405 5.483 -2.823 1.00 83.62 98 GLN A C 1
ATOM 763 O O . GLN A 1 98 ? 5.993 5.773 -3.869 1.00 83.62 98 GLN A O 1
ATOM 768 N N . ARG A 1 99 ? 5.647 4.338 -2.172 1.00 88.31 99 ARG A N 1
ATOM 769 C CA . ARG A 1 99 ? 6.592 3.322 -2.666 1.00 88.31 99 ARG A CA 1
ATOM 770 C C . ARG A 1 99 ? 6.171 2.773 -4.024 1.00 88.31 99 ARG A C 1
ATOM 772 O O . ARG A 1 99 ? 7.036 2.538 -4.867 1.00 88.31 99 ARG A O 1
ATOM 779 N N . GLN A 1 100 ? 4.873 2.580 -4.241 1.00 89.50 100 GLN A N 1
ATOM 780 C CA . GLN A 1 100 ? 4.342 2.111 -5.516 1.00 89.50 100 GLN A CA 1
ATOM 781 C C . GLN A 1 100 ? 4.561 3.144 -6.628 1.00 89.50 100 GLN A C 1
ATOM 783 O O . GLN A 1 100 ? 5.162 2.814 -7.650 1.00 89.50 100 GLN A O 1
ATOM 788 N N . ARG A 1 101 ? 4.211 4.413 -6.386 1.00 86.88 101 ARG A N 1
ATOM 789 C CA . ARG A 1 101 ? 4.459 5.510 -7.340 1.00 86.88 101 ARG A CA 1
ATOM 790 C C . ARG A 1 101 ? 5.934 5.634 -7.706 1.00 86.88 101 ARG A C 1
ATOM 792 O O . ARG A 1 101 ? 6.267 5.842 -8.867 1.00 86.88 101 ARG A O 1
ATOM 799 N N . TYR A 1 102 ? 6.831 5.472 -6.734 1.00 90.62 102 TYR A N 1
ATOM 800 C CA . TYR A 1 102 ? 8.269 5.500 -6.994 1.00 90.62 102 TYR A CA 1
ATOM 801 C C . TYR A 1 102 ? 8.724 4.348 -7.907 1.00 90.62 102 TYR A C 1
ATOM 803 O O . TYR A 1 102 ? 9.533 4.556 -8.812 1.00 90.62 102 TYR A O 1
ATOM 811 N N . ARG A 1 103 ? 8.194 3.132 -7.708 1.00 88.62 103 ARG A N 1
ATOM 812 C CA . ARG A 1 103 ? 8.490 1.978 -8.579 1.00 88.62 103 ARG A CA 1
ATOM 813 C C . ARG A 1 103 ? 8.014 2.219 -10.007 1.00 88.62 103 ARG A C 1
ATOM 815 O O . ARG A 1 103 ? 8.770 1.960 -10.938 1.00 88.62 103 ARG A O 1
ATOM 822 N N . GLU A 1 104 ? 6.805 2.744 -10.164 1.00 91.62 104 GLU A N 1
ATOM 823 C CA . GLU A 1 104 ? 6.217 3.067 -11.468 1.00 91.62 104 GLU A CA 1
ATOM 824 C C . GLU A 1 104 ? 7.015 4.157 -12.193 1.00 91.62 104 GLU A C 1
ATOM 826 O O . GLU A 1 104 ? 7.351 3.996 -13.364 1.00 91.62 104 GLU A O 1
ATOM 831 N N . GLN A 1 105 ? 7.428 5.217 -11.489 1.00 92.44 105 GLN A N 1
ATOM 832 C CA . GLN A 1 105 ? 8.309 6.244 -12.059 1.00 92.44 105 GLN A CA 1
ATOM 833 C C . GLN A 1 105 ? 9.650 5.661 -12.515 1.00 92.44 105 GLN A C 1
ATOM 835 O O . GLN A 1 105 ? 10.126 5.974 -13.606 1.00 92.44 105 GLN A O 1
ATOM 840 N N . LYS A 1 106 ? 10.258 4.791 -11.699 1.00 92.62 106 LYS A N 1
ATOM 841 C CA . LYS A 1 106 ? 11.525 4.138 -12.047 1.00 92.62 106 LYS A CA 1
ATOM 842 C C . LYS A 1 106 ? 11.382 3.250 -13.287 1.00 92.62 106 LYS A C 1
ATOM 844 O O . LYS A 1 106 ? 12.272 3.271 -14.133 1.00 92.62 106 LYS A O 1
ATOM 849 N N . LEU A 1 107 ? 10.282 2.505 -13.401 1.00 91.62 107 LEU A N 1
ATOM 850 C CA . LEU A 1 107 ? 9.962 1.695 -14.581 1.00 91.62 107 LEU A CA 1
ATOM 851 C C . LEU A 1 107 ? 9.793 2.563 -15.832 1.00 91.62 107 LEU A C 1
ATOM 853 O O . LEU A 1 107 ? 10.435 2.281 -16.835 1.00 91.62 107 LEU A O 1
ATOM 857 N N . CYS A 1 108 ? 9.035 3.658 -15.748 1.00 92.81 108 CYS A N 1
ATOM 858 C CA . CYS A 1 108 ? 8.826 4.568 -16.878 1.00 92.81 108 CYS A CA 1
ATOM 859 C C . CYS A 1 108 ? 10.146 5.172 -17.395 1.00 92.81 108 CYS A C 1
ATOM 861 O O . CYS A 1 108 ? 10.375 5.262 -18.599 1.00 92.81 108 CYS A O 1
ATOM 863 N N . ILE A 1 109 ? 11.060 5.539 -16.489 1.00 92.38 109 ILE A N 1
ATOM 864 C CA . ILE A 1 109 ? 12.389 6.043 -16.869 1.00 92.38 109 ILE A CA 1
ATOM 865 C C . ILE A 1 109 ? 13.223 4.955 -17.558 1.00 92.38 109 ILE A C 1
ATOM 867 O O . ILE A 1 109 ? 13.939 5.254 -18.515 1.00 92.38 109 ILE A O 1
ATOM 871 N N . LEU A 1 110 ? 13.170 3.713 -17.070 1.00 89.25 110 LEU A N 1
ATOM 872 C CA . LEU A 1 110 ? 13.889 2.592 -17.680 1.00 89.25 110 LEU A CA 1
ATOM 873 C C . LEU A 1 110 ? 13.358 2.286 -19.081 1.00 89.25 110 LEU A C 1
ATOM 875 O O . LEU A 1 110 ? 14.156 2.201 -20.008 1.00 89.25 110 LEU A O 1
ATOM 879 N N . GLU A 1 111 ? 12.039 2.219 -19.240 1.00 92.31 111 GLU A N 1
ATOM 880 C CA . GLU A 1 111 ? 11.375 2.006 -20.528 1.00 92.31 111 GLU A CA 1
ATOM 881 C C . GLU A 1 111 ? 11.741 3.110 -21.530 1.00 92.31 111 GLU A C 1
ATOM 883 O O . GLU A 1 111 ? 12.248 2.821 -22.610 1.00 92.31 111 GLU A O 1
ATOM 888 N N . ALA A 1 112 ? 11.653 4.385 -21.134 1.00 90.38 112 ALA A N 1
ATOM 889 C CA . ALA A 1 112 ? 12.065 5.503 -21.985 1.00 90.38 112 ALA A CA 1
ATOM 890 C C . ALA A 1 112 ? 13.558 5.447 -22.372 1.00 90.38 112 ALA A C 1
ATOM 892 O O . ALA A 1 112 ? 13.953 5.889 -23.454 1.00 90.38 112 ALA A O 1
ATOM 893 N N . ASN A 1 113 ? 14.420 4.924 -21.496 1.00 89.88 113 ASN A N 1
ATOM 894 C CA . ASN A 1 113 ? 15.837 4.736 -21.806 1.00 89.88 113 ASN A CA 1
ATOM 895 C C . ASN A 1 113 ? 16.065 3.569 -22.777 1.00 89.88 113 ASN A C 1
ATOM 897 O O . ASN A 1 113 ? 16.909 3.689 -23.670 1.00 89.88 113 ASN A O 1
ATOM 901 N N . GLU A 1 114 ? 15.323 2.471 -22.636 1.00 87.44 114 GLU A N 1
ATOM 902 C CA . GLU A 1 114 ? 15.344 1.353 -23.584 1.00 87.44 114 GLU A CA 1
ATOM 903 C C . GLU A 1 114 ? 14.835 1.786 -24.962 1.00 87.44 114 GLU A C 1
ATOM 905 O O . GLU A 1 114 ? 15.490 1.504 -25.967 1.00 87.44 114 GLU A O 1
ATOM 910 N N . GLU A 1 115 ? 13.757 2.569 -25.020 1.00 85.81 115 GLU A N 1
ATOM 911 C CA . GLU A 1 115 ? 13.238 3.146 -26.263 1.00 85.81 115 GLU A CA 1
ATOM 912 C C . GLU A 1 115 ? 14.258 4.064 -26.939 1.00 85.81 115 GLU A C 1
ATOM 914 O O . GLU A 1 115 ? 14.506 3.940 -28.140 1.00 85.81 115 GLU A O 1
ATOM 919 N N . ARG A 1 116 ? 14.912 4.961 -26.187 1.00 84.62 116 ARG A N 1
ATOM 920 C CA . ARG A 1 116 ? 15.988 5.803 -26.742 1.00 84.62 116 ARG A CA 1
ATOM 921 C C . ARG A 1 116 ? 17.139 4.964 -27.286 1.00 84.62 116 ARG A C 1
ATOM 923 O O . ARG A 1 116 ? 17.681 5.291 -28.340 1.00 84.62 116 ARG A O 1
ATOM 930 N N . LYS A 1 117 ? 17.515 3.883 -26.598 1.00 84.75 117 LYS A N 1
ATOM 931 C CA . LYS A 1 117 ? 18.557 2.962 -27.066 1.00 84.75 117 LYS A CA 1
ATOM 932 C C . LYS A 1 117 ? 18.132 2.252 -28.355 1.00 84.75 117 LYS A C 1
ATOM 934 O O . LYS A 1 117 ? 18.937 2.166 -29.279 1.00 84.75 117 LYS A O 1
ATOM 939 N N . ALA A 1 118 ? 16.882 1.804 -28.446 1.00 84.44 118 ALA A N 1
ATOM 940 C CA . ALA A 1 118 ? 16.330 1.197 -29.655 1.00 84.44 118 ALA A CA 1
ATOM 941 C C . ALA A 1 118 ? 16.294 2.189 -30.832 1.00 84.44 118 ALA A C 1
ATOM 943 O O . ALA A 1 118 ? 16.671 1.829 -31.942 1.00 84.44 118 ALA A O 1
ATOM 944 N N . GLN A 1 119 ? 15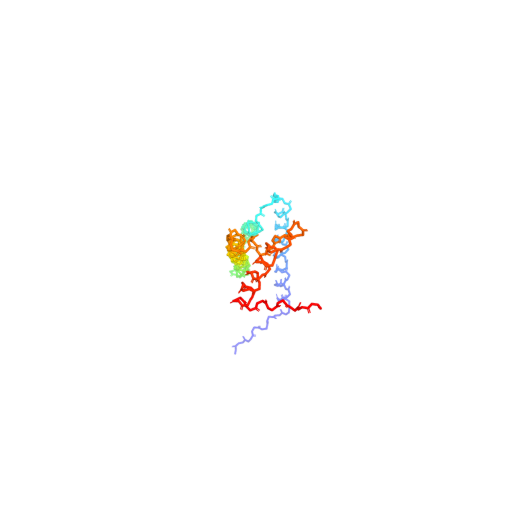.930 3.452 -30.588 1.00 83.94 119 GLN A N 1
ATOM 945 C CA . GLN A 1 119 ? 15.951 4.508 -31.608 1.00 83.94 119 GLN A CA 1
ATOM 946 C C . GLN A 1 119 ? 17.369 4.816 -32.107 1.00 83.94 119 GLN A C 1
ATOM 948 O O . GLN A 1 119 ? 17.570 5.032 -33.303 1.00 83.94 119 GLN A O 1
ATOM 953 N N . LEU A 1 120 ? 18.361 4.833 -31.210 1.00 78.00 120 LEU A N 1
ATOM 954 C CA . LEU A 1 120 ? 19.765 5.005 -31.592 1.00 78.00 120 LEU A CA 1
ATOM 955 C C . LEU A 1 120 ? 20.264 3.832 -32.438 1.00 78.00 120 LEU A C 1
ATOM 957 O O . LEU A 1 120 ? 20.899 4.067 -33.463 1.00 78.00 120 LEU A O 1
ATOM 961 N N . LEU A 1 121 ? 19.918 2.601 -32.053 1.00 73.81 121 LEU A N 1
ATOM 962 C CA . LEU A 1 121 ? 20.219 1.407 -32.841 1.00 73.81 121 LEU A CA 1
ATOM 963 C C . LEU A 1 121 ? 19.548 1.464 -34.221 1.00 73.81 121 LEU A C 1
ATOM 965 O O . LEU A 1 121 ? 20.242 1.304 -35.218 1.00 73.81 121 LEU A O 1
ATOM 969 N N . ASP A 1 122 ? 18.246 1.758 -34.323 1.00 73.31 122 ASP A N 1
ATOM 970 C CA . ASP A 1 122 ? 17.562 1.858 -35.629 1.00 73.31 122 ASP A CA 1
ATOM 971 C C . ASP A 1 122 ? 18.201 2.931 -36.521 1.00 73.31 122 ASP A C 1
ATOM 973 O O . ASP A 1 122 ? 18.413 2.718 -37.716 1.00 73.31 122 ASP A O 1
ATOM 977 N N . ARG A 1 123 ? 18.590 4.074 -35.940 1.00 68.25 123 ARG A N 1
ATOM 978 C CA . ARG A 1 123 ? 19.310 5.131 -36.660 1.00 68.25 123 ARG A CA 1
ATOM 979 C C . ARG A 1 123 ? 20.683 4.668 -37.150 1.00 68.25 123 ARG A C 1
ATOM 981 O O . ARG A 1 123 ? 21.065 5.023 -38.264 1.00 68.25 123 ARG A O 1
ATOM 988 N N . GLU A 1 124 ? 21.410 3.895 -36.350 1.00 62.53 124 GLU A N 1
ATOM 989 C CA . GLU A 1 124 ? 22.707 3.327 -36.720 1.00 62.53 124 GLU A CA 1
ATOM 990 C C . GLU A 1 124 ? 22.570 2.276 -37.833 1.00 62.53 124 GLU A C 1
ATOM 992 O O . GLU A 1 124 ? 23.307 2.327 -38.815 1.00 62.53 124 GLU A O 1
ATOM 997 N N . TYR A 1 125 ? 21.564 1.400 -37.775 1.00 59.56 125 TYR A N 1
ATOM 998 C CA . TYR A 1 125 ? 21.272 0.445 -38.853 1.00 59.56 125 TYR A CA 1
ATOM 999 C C . TYR A 1 125 ? 20.773 1.118 -40.140 1.00 59.56 125 TYR A C 1
ATOM 1001 O O . TYR A 1 125 ? 20.987 0.595 -41.238 1.00 59.56 125 TYR A O 1
ATOM 1009 N N . ARG A 1 126 ? 20.137 2.291 -40.030 1.00 57.28 126 ARG A N 1
ATOM 1010 C CA . ARG A 1 126 ? 19.668 3.090 -41.171 1.00 57.28 126 ARG A CA 1
ATOM 1011 C C . ARG A 1 126 ? 20.773 3.945 -41.807 1.00 57.28 126 ARG A C 1
ATOM 1013 O O . ARG A 1 126 ? 20.556 4.491 -42.890 1.00 57.28 126 ARG A O 1
ATOM 1020 N N . GLU A 1 127 ? 21.962 4.052 -41.203 1.00 58.19 127 GLU A N 1
ATOM 1021 C CA . GLU A 1 127 ? 23.110 4.688 -41.859 1.00 58.19 127 GLU A CA 1
ATOM 1022 C C . GLU A 1 127 ? 23.492 3.891 -43.128 1.00 58.19 1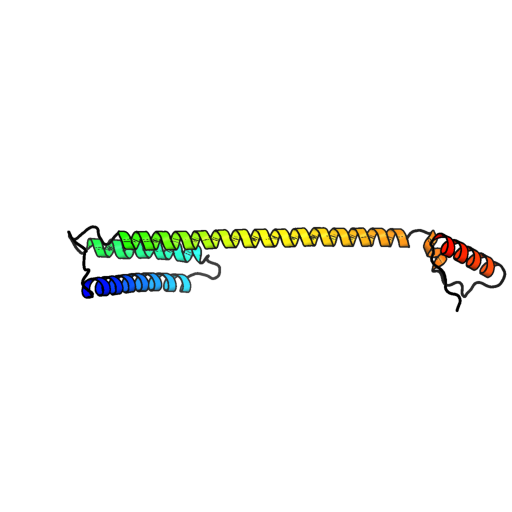27 GLU A C 1
ATOM 1024 O O . GLU A 1 127 ? 23.852 2.710 -43.047 1.00 58.19 127 GLU A O 1
ATOM 1029 N N . PRO A 1 128 ? 23.513 4.524 -44.320 1.00 56.31 128 PRO A N 1
ATOM 1030 C CA . PRO A 1 128 ? 23.844 3.852 -45.583 1.00 56.31 128 PRO A CA 1
ATOM 1031 C C . PRO A 1 128 ? 25.225 3.178 -45.596 1.00 56.31 128 PRO A C 1
ATOM 1033 O O . PRO A 1 128 ? 25.492 2.323 -46.443 1.00 56.31 128 PRO A O 1
ATOM 1036 N N . ARG A 1 129 ? 26.109 3.565 -44.666 1.00 52.19 129 ARG A N 1
ATOM 1037 C CA . ARG A 1 129 ? 27.478 3.056 -44.527 1.00 52.19 129 ARG A CA 1
ATOM 1038 C C . ARG A 1 129 ? 27.545 1.609 -44.027 1.00 52.19 129 ARG A C 1
ATOM 1040 O O . ARG A 1 129 ? 28.409 0.878 -44.505 1.00 52.19 129 ARG A O 1
ATOM 1047 N N . TYR A 1 130 ? 26.620 1.161 -43.174 1.00 54.16 130 TYR A N 1
ATOM 1048 C CA . TYR A 1 130 ? 26.598 -0.221 -42.665 1.00 54.16 130 TYR A CA 1
ATOM 1049 C C . TYR A 1 130 ? 25.766 -1.170 -43.539 1.00 54.16 130 TYR A C 1
ATOM 1051 O O . TYR A 1 130 ? 26.100 -2.346 -43.675 1.00 54.16 130 TYR A O 1
ATOM 1059 N N . GLY A 1 131 ? 24.746 -0.660 -44.241 1.00 56.81 131 GLY A N 1
ATOM 1060 C CA . GLY A 1 131 ? 23.935 -1.465 -45.166 1.00 56.81 131 GLY A CA 1
ATOM 1061 C C . GLY A 1 131 ? 24.711 -2.023 -46.370 1.00 56.81 131 GLY A C 1
ATOM 1062 O O . GLY A 1 131 ? 24.311 -3.020 -46.965 1.00 56.81 131 GLY A O 1
ATOM 1063 N N . VAL A 1 132 ? 25.836 -1.407 -46.753 1.00 54.81 132 VAL A N 1
ATOM 1064 C CA . VAL A 1 132 ? 26.753 -1.951 -47.7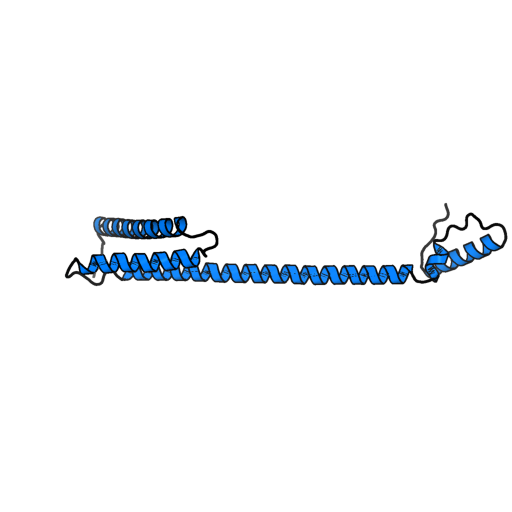78 1.00 54.81 132 VAL A CA 1
ATOM 1065 C C . VAL A 1 132 ? 27.646 -3.057 -47.202 1.00 54.81 132 VAL A C 1
ATOM 1067 O O . VAL A 1 132 ? 27.927 -4.027 -47.900 1.00 54.81 132 VAL A O 1
ATOM 1070 N N . PHE A 1 133 ? 28.043 -2.960 -45.931 1.00 58.22 133 PHE A N 1
ATOM 1071 C CA . PHE A 1 133 ? 28.935 -3.927 -45.286 1.00 58.22 133 PHE A CA 1
ATOM 1072 C C . PHE A 1 133 ? 28.266 -5.299 -45.078 1.00 58.22 133 PHE A C 1
ATOM 1074 O O . PHE A 1 133 ? 28.868 -6.328 -45.382 1.00 58.22 133 PHE A O 1
ATOM 1081 N N . PHE A 1 134 ? 26.991 -5.324 -44.673 1.00 60.03 134 PHE A N 1
ATOM 1082 C CA . PHE A 1 134 ? 26.252 -6.565 -44.375 1.00 60.03 134 PHE A CA 1
ATOM 1083 C C . PHE A 1 134 ? 25.496 -7.189 -45.564 1.00 60.03 134 PHE A C 1
ATOM 1085 O O . PHE A 1 134 ? 24.851 -8.228 -45.411 1.00 60.03 134 PHE A O 1
ATOM 1092 N N . ARG A 1 135 ? 25.555 -6.600 -46.768 1.00 68.19 135 ARG A N 1
ATOM 1093 C CA . ARG A 1 135 ? 24.949 -7.205 -47.969 1.00 68.19 135 ARG A CA 1
ATOM 1094 C C . ARG A 1 135 ? 25.744 -8.435 -48.429 1.00 68.19 135 ARG A C 1
ATOM 1096 O O . ARG A 1 135 ? 26.973 -8.395 -48.464 1.00 68.19 135 ARG A O 1
ATOM 1103 N N . ARG A 1 136 ? 25.038 -9.524 -48.779 1.00 64.06 136 ARG A N 1
ATOM 1104 C CA . ARG A 1 136 ? 25.628 -10.749 -49.352 1.00 64.06 136 ARG A CA 1
ATOM 1105 C C . ARG A 1 136 ? 26.091 -10.487 -50.788 1.00 64.06 136 ARG A C 1
ATOM 1107 O O . ARG A 1 136 ? 25.265 -10.284 -51.675 1.00 64.06 136 ARG A O 1
ATOM 1114 N N . ASP A 1 137 ? 27.395 -10.592 -51.018 1.00 68.38 137 ASP A N 1
ATOM 1115 C CA . ASP A 1 137 ? 28.033 -10.314 -52.316 1.00 68.38 137 ASP A CA 1
ATOM 1116 C C . ASP A 1 137 ? 28.186 -11.560 -53.206 1.00 68.38 137 ASP A C 1
ATOM 1118 O O . ASP A 1 137 ? 28.931 -11.546 -54.179 1.00 68.38 137 ASP A O 1
ATOM 1122 N N . ALA A 1 138 ? 27.462 -12.644 -52.904 1.00 63.78 138 ALA A N 1
ATOM 1123 C CA . ALA A 1 138 ? 27.592 -13.942 -53.581 1.00 63.78 138 ALA A CA 1
ATOM 1124 C C . ALA A 1 138 ? 27.296 -13.915 -55.098 1.00 63.78 138 ALA A C 1
ATOM 1126 O O . ALA A 1 138 ? 27.615 -14.866 -55.801 1.00 63.78 138 ALA A O 1
ATOM 1127 N N . HIS A 1 139 ? 26.673 -12.844 -55.594 1.00 70.69 139 HIS A N 1
ATOM 1128 C CA . HIS A 1 139 ? 26.334 -12.638 -57.004 1.00 70.69 139 HIS A CA 1
ATOM 1129 C C . HIS A 1 139 ? 27.366 -11.780 -57.760 1.00 70.69 139 HIS A C 1
ATOM 1131 O O . HIS A 1 139 ? 27.259 -11.631 -58.974 1.00 70.69 139 HIS A O 1
ATOM 1137 N N . LEU A 1 140 ? 28.339 -11.184 -57.061 1.00 75.69 140 LEU A N 1
ATOM 1138 C CA . LEU A 1 140 ? 29.394 -10.373 -57.665 1.00 75.69 140 LEU A CA 1
ATOM 1139 C C . LEU A 1 140 ? 30.580 -11.269 -58.036 1.00 75.69 140 LEU A C 1
ATOM 1141 O O . LEU A 1 140 ? 30.951 -12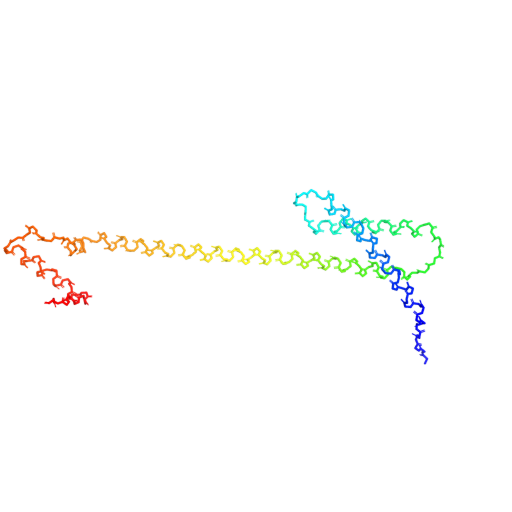.172 -57.291 1.00 75.69 140 LEU A O 1
ATOM 1145 N N . THR A 1 141 ? 31.199 -11.026 -59.190 1.00 71.56 141 THR A N 1
ATOM 1146 C CA . THR A 1 141 ? 32.338 -11.825 -59.673 1.00 71.56 141 THR A CA 1
ATOM 1147 C C . THR A 1 141 ? 33.372 -10.925 -60.351 1.00 71.56 141 THR A C 1
ATOM 1149 O O . THR A 1 141 ? 33.041 -9.857 -60.870 1.00 71.56 141 THR A O 1
ATOM 1152 N N . GLY A 1 142 ? 34.643 -11.332 -60.337 1.00 79.50 142 GLY A N 1
ATOM 1153 C CA . GLY A 1 142 ? 35.737 -10.584 -60.963 1.00 79.50 142 GLY A CA 1
ATOM 1154 C C . GLY A 1 142 ? 36.116 -9.299 -60.214 1.00 79.50 142 GLY A C 1
ATOM 1155 O O . GLY A 1 142 ? 36.035 -9.228 -58.988 1.00 79.50 142 GLY A O 1
ATOM 1156 N N . GLY A 1 143 ? 36.549 -8.268 -60.947 1.00 76.12 143 GLY A N 1
ATOM 1157 C CA . GLY A 1 143 ? 37.115 -7.042 -60.363 1.00 76.12 143 GLY A CA 1
ATOM 1158 C C . GLY A 1 143 ? 36.169 -6.272 -59.433 1.00 76.12 143 GLY A C 1
ATOM 1159 O O . GLY A 1 143 ? 36.624 -5.669 -58.466 1.00 76.12 143 GLY A O 1
ATOM 1160 N N . ILE A 1 144 ? 34.855 -6.351 -59.662 1.00 76.06 144 ILE A N 1
ATOM 1161 C CA . ILE A 1 144 ? 33.842 -5.665 -58.843 1.00 76.06 144 ILE A CA 1
ATOM 1162 C C . ILE A 1 144 ? 33.776 -6.271 -57.434 1.00 76.06 144 ILE A C 1
ATOM 1164 O O . ILE A 1 144 ? 33.712 -5.532 -56.451 1.00 76.06 144 ILE A O 1
ATOM 1168 N N . LEU A 1 145 ? 33.861 -7.603 -57.325 1.00 80.12 145 LEU A N 1
ATOM 1169 C CA . LEU A 1 145 ? 33.919 -8.295 -56.035 1.00 80.12 145 LEU A CA 1
ATOM 1170 C C . LEU A 1 145 ? 35.161 -7.861 -55.246 1.00 80.12 145 LEU A C 1
ATOM 1172 O O . LEU A 1 145 ? 35.062 -7.549 -54.062 1.00 80.12 145 LEU A O 1
ATOM 1176 N N . HIS A 1 146 ? 36.311 -7.766 -55.919 1.00 76.56 146 HIS A N 1
ATOM 1177 C CA . HIS A 1 146 ? 37.558 -7.331 -55.293 1.00 76.56 146 HIS A CA 1
ATOM 1178 C C . HIS A 1 146 ? 37.445 -5.914 -54.711 1.00 76.56 146 HIS A C 1
ATOM 1180 O O . HIS A 1 146 ? 37.820 -5.681 -53.565 1.00 76.56 146 HIS A O 1
ATOM 1186 N N . THR A 1 147 ? 36.877 -4.963 -55.459 1.00 78.12 147 THR A N 1
ATOM 1187 C CA . THR A 1 147 ? 36.700 -3.581 -54.984 1.00 78.12 147 THR A CA 1
ATOM 1188 C C . THR A 1 147 ? 35.741 -3.486 -53.794 1.00 78.12 147 THR A C 1
ATOM 1190 O O . THR A 1 147 ? 35.982 -2.708 -52.868 1.00 78.12 147 THR A O 1
ATOM 1193 N N . VAL A 1 148 ? 34.660 -4.273 -53.795 1.00 78.19 148 VAL A N 1
ATOM 1194 C CA . VAL A 1 148 ? 33.684 -4.295 -52.695 1.00 78.19 148 VAL A CA 1
ATOM 1195 C C . VAL A 1 148 ? 34.298 -4.891 -51.428 1.00 78.19 148 VAL A C 1
ATOM 1197 O O . VAL A 1 148 ? 34.178 -4.285 -50.363 1.00 78.19 148 VAL A O 1
ATOM 1200 N N . LEU A 1 149 ? 35.007 -6.019 -51.537 1.00 80.88 149 LEU A N 1
ATOM 1201 C CA . LEU A 1 149 ? 35.698 -6.646 -50.405 1.00 80.88 149 LEU A CA 1
ATOM 1202 C C . LEU A 1 149 ? 36.791 -5.742 -49.826 1.00 80.88 149 LEU A C 1
ATOM 1204 O O . LEU A 1 149 ? 36.891 -5.607 -48.609 1.00 80.88 149 LEU A O 1
ATOM 1208 N N . GLU A 1 150 ? 37.554 -5.058 -50.678 1.00 81.12 150 GLU A N 1
ATOM 1209 C CA . GLU A 1 150 ? 38.586 -4.118 -50.236 1.00 81.12 150 GLU A CA 1
ATOM 1210 C C . GLU A 1 150 ? 37.992 -2.934 -49.467 1.00 81.12 150 GLU A C 1
ATOM 1212 O O . GLU A 1 150 ? 38.482 -2.544 -48.406 1.00 81.12 150 GLU A O 1
ATOM 1217 N N . ARG A 1 151 ? 36.862 -2.403 -49.942 1.00 80.00 151 ARG A N 1
ATOM 1218 C CA . ARG A 1 151 ? 36.154 -1.338 -49.230 1.00 80.00 151 ARG A CA 1
ATOM 1219 C C . ARG A 1 151 ? 35.572 -1.815 -47.900 1.00 80.00 151 ARG A C 1
ATOM 1221 O O . ARG A 1 151 ? 35.564 -1.044 -46.942 1.00 80.00 151 ARG A O 1
ATOM 1228 N N . LYS A 1 152 ? 35.116 -3.069 -47.817 1.00 80.19 152 LYS A N 1
ATOM 1229 C CA . LYS A 1 152 ? 34.700 -3.680 -46.547 1.00 80.19 152 LYS A CA 1
ATOM 1230 C C . LYS A 1 152 ? 35.891 -3.800 -45.593 1.00 80.19 152 LYS A C 1
ATOM 1232 O O . LYS A 1 152 ? 35.783 -3.310 -44.475 1.00 80.19 152 LYS A O 1
ATOM 1237 N N . ARG A 1 153 ? 37.047 -4.306 -46.035 1.00 78.94 153 ARG A N 1
ATOM 1238 C CA . ARG A 1 153 ? 38.271 -4.354 -45.209 1.00 78.94 153 ARG A CA 1
ATOM 1239 C C . ARG A 1 153 ? 38.646 -2.987 -44.633 1.00 78.94 153 ARG A C 1
ATOM 1241 O O . ARG A 1 153 ? 38.832 -2.873 -43.430 1.00 78.94 153 ARG A O 1
ATOM 1248 N N . GLN A 1 154 ? 38.636 -1.930 -45.445 1.00 77.44 154 GLN A N 1
ATOM 1249 C CA . GLN A 1 154 ? 38.931 -0.566 -44.975 1.00 77.44 154 GLN A CA 1
ATOM 1250 C C . GLN A 1 154 ? 37.957 -0.065 -43.897 1.00 77.44 154 GLN A C 1
ATOM 1252 O O . GLN A 1 154 ? 38.367 0.610 -42.950 1.00 77.44 154 GLN A O 1
ATOM 1257 N N . ILE A 1 155 ? 36.665 -0.383 -44.029 1.00 73.00 155 ILE A N 1
ATOM 1258 C CA . ILE A 1 155 ? 35.654 -0.058 -43.012 1.00 73.00 155 ILE A CA 1
ATOM 1259 C C . ILE A 1 155 ? 35.929 -0.861 -41.735 1.00 73.00 155 ILE A C 1
ATOM 1261 O O . ILE A 1 155 ? 35.936 -0.285 -40.651 1.00 73.00 155 ILE A O 1
ATOM 1265 N N . ALA A 1 156 ? 36.224 -2.153 -41.861 1.00 74.25 156 ALA A N 1
ATOM 1266 C CA . ALA A 1 156 ? 36.525 -3.033 -40.738 1.00 74.25 156 ALA A CA 1
ATOM 1267 C C . ALA A 1 156 ? 37.757 -2.545 -39.944 1.00 74.25 156 ALA A C 1
ATOM 1269 O O . ALA A 1 156 ? 37.667 -2.343 -38.733 1.00 74.25 156 ALA A O 1
ATOM 1270 N N . THR A 1 157 ? 38.856 -2.200 -40.628 1.00 78.81 157 THR A N 1
ATOM 1271 C CA . THR A 1 157 ? 40.073 -1.640 -40.010 1.00 78.81 157 THR A CA 1
ATOM 1272 C C . THR A 1 157 ? 39.814 -0.305 -39.312 1.00 78.81 157 THR A C 1
ATOM 1274 O O . THR A 1 157 ? 40.291 -0.084 -38.203 1.00 78.81 157 THR A O 1
ATOM 1277 N N . LYS A 1 158 ? 39.022 0.592 -39.917 1.00 77.25 158 LYS A N 1
ATOM 1278 C CA . LYS A 1 158 ? 38.700 1.899 -39.318 1.00 77.25 158 LYS A CA 1
ATOM 1279 C C . LYS A 1 158 ? 37.925 1.773 -38.001 1.00 77.25 158 LYS A C 1
ATOM 1281 O O . LYS A 1 158 ? 38.044 2.647 -37.144 1.00 77.25 158 LYS A O 1
ATOM 1286 N N . HIS A 1 159 ? 37.123 0.721 -37.859 1.00 72.94 159 HIS A N 1
ATOM 1287 C CA . HIS A 1 159 ? 36.274 0.482 -36.692 1.00 72.94 159 HIS A CA 1
ATOM 1288 C C . HIS A 1 159 ? 36.849 -0.559 -35.714 1.00 72.94 159 HIS A C 1
ATOM 1290 O O . HIS A 1 159 ? 36.202 -0.861 -34.713 1.00 72.94 159 HIS A O 1
ATOM 1296 N N . GLY A 1 160 ? 38.060 -1.074 -35.967 1.00 72.88 160 GLY A N 1
ATOM 1297 C CA . GLY A 1 160 ? 38.706 -2.082 -35.118 1.00 72.88 160 GLY A CA 1
ATOM 1298 C C . GLY A 1 160 ? 38.000 -3.441 -35.137 1.00 72.88 160 GLY A C 1
ATOM 1299 O O . GLY A 1 160 ? 38.116 -4.208 -34.188 1.00 72.88 160 GLY A O 1
ATOM 1300 N N . TRP A 1 161 ? 37.227 -3.724 -36.186 1.00 70.50 161 TRP A N 1
ATOM 1301 C CA . TRP A 1 161 ? 36.582 -5.015 -36.398 1.00 70.50 161 TRP A CA 1
ATOM 1302 C C . TRP A 1 161 ? 37.562 -5.888 -37.175 1.00 70.50 161 TRP A C 1
ATOM 1304 O O . TRP A 1 161 ? 37.498 -5.948 -38.400 1.00 70.50 161 TRP A O 1
ATOM 1314 N N . GLU A 1 162 ? 38.533 -6.494 -36.497 1.00 58.69 162 GLU A N 1
ATOM 1315 C CA . GLU A 1 162 ? 39.386 -7.486 -37.151 1.00 58.69 162 GLU A CA 1
ATOM 1316 C C . GLU A 1 162 ? 38.501 -8.654 -37.600 1.00 58.69 162 GLU A C 1
ATOM 1318 O O . GLU A 1 162 ? 37.909 -9.366 -36.791 1.00 58.69 162 GLU A O 1
ATOM 1323 N N . LEU A 1 163 ? 38.335 -8.794 -38.915 1.00 57.28 163 LEU A N 1
ATOM 1324 C CA . LEU A 1 163 ? 37.835 -10.024 -39.507 1.00 57.28 163 LEU A CA 1
ATOM 1325 C C . LEU A 1 163 ? 38.982 -11.021 -39.362 1.00 57.28 163 LEU A C 1
ATOM 1327 O O . LEU A 1 163 ? 39.943 -10.941 -40.123 1.00 57.28 163 LEU A O 1
ATOM 1331 N N . GLU A 1 164 ? 38.918 -11.887 -38.350 1.00 42.78 164 GLU A N 1
ATOM 1332 C CA . GLU A 1 164 ? 39.757 -13.084 -38.318 1.00 42.78 164 GLU A CA 1
ATOM 1333 C C . GLU A 1 164 ? 39.518 -13.835 -39.635 1.00 42.78 164 GLU A C 1
ATOM 1335 O O . GLU A 1 164 ? 38.399 -14.275 -39.921 1.00 42.78 164 GLU A O 1
ATOM 1340 N N . ASP A 1 165 ? 40.550 -13.889 -40.477 1.00 45.03 165 ASP A N 1
ATOM 1341 C CA . ASP A 1 165 ? 40.552 -14.742 -41.658 1.00 45.03 165 ASP A CA 1
ATOM 1342 C C . ASP A 1 165 ? 40.449 -16.209 -41.182 1.00 45.03 165 ASP A C 1
ATOM 1344 O O . ASP A 1 165 ? 41.173 -16.585 -40.255 1.00 45.03 165 ASP A O 1
ATOM 1348 N N . PRO A 1 166 ? 39.554 -17.034 -41.759 1.00 49.62 166 PRO A N 1
ATOM 1349 C CA . PRO A 1 166 ? 39.515 -18.468 -41.480 1.00 49.62 166 PRO A CA 1
ATOM 1350 C C . PRO A 1 166 ? 40.759 -19.209 -41.989 1.00 49.62 166 PRO A C 1
ATOM 1352 O O . PRO A 1 166 ? 41.312 -18.811 -43.042 1.00 49.62 166 PRO A O 1
#